Protein AF-A0A8T4CE60-F1 (afdb_monomer)

Radius of gyration: 15.68 Å; Cα contacts (8 Å, |Δi|>4): 64; chains: 1; bounding box: 48×28×32 Å

Sequence (61 aa):
MTGRGAPAGRPAGGRPKVLLVSPEIHPLAKTGGLADVAGSLPLALRELGCDVRVAMPRYRH

pLDDT: mean 86.63, std 17.91, range [44.69, 98.19]

Mean predicted aligned error: 8.54 Å

Structure (mmCIF, N/CA/C/O backbone):
data_AF-A0A8T4CE60-F1
#
_entry.id   AF-A0A8T4CE60-F1
#
loop_
_atom_site.group_PDB
_atom_site.id
_atom_site.type_symbol
_atom_site.label_atom_id
_atom_site.label_alt_id
_atom_site.label_comp_id
_atom_site.label_asym_id
_atom_site.label_entity_id
_atom_site.label_seq_id
_atom_site.pdbx_PDB_ins_code
_atom_site.Cartn_x
_atom_site.Cartn_y
_atom_site.Cartn_z
_atom_site.occupancy
_atom_site.B_iso_or_equiv
_atom_site.auth_seq_id
_atom_site.auth_comp_id
_atom_site.auth_asym_id
_atom_site.auth_atom_id
_atom_site.pdbx_PDB_model_num
ATOM 1 N N . MET A 1 1 ? -38.152 12.450 -11.387 1.00 50.31 1 MET A N 1
ATOM 2 C CA . MET A 1 1 ? -36.930 11.618 -11.370 1.00 50.31 1 MET A CA 1
ATOM 3 C C . MET A 1 1 ? -35.722 12.482 -11.717 1.00 50.31 1 MET A C 1
ATOM 5 O O . MET A 1 1 ? -35.329 12.517 -12.866 1.00 50.31 1 MET A O 1
ATOM 9 N N . THR A 1 2 ? -35.150 13.198 -10.751 1.00 45.41 2 THR A N 1
ATOM 10 C CA . THR A 1 2 ? -33.784 13.755 -10.831 1.00 45.41 2 THR A CA 1
ATOM 11 C C . THR A 1 2 ? -33.301 13.930 -9.393 1.00 45.41 2 THR A C 1
ATOM 13 O O . THR A 1 2 ? -33.434 14.986 -8.779 1.00 45.41 2 THR A O 1
ATOM 16 N N . GLY A 1 3 ? -32.839 12.831 -8.794 1.00 44.69 3 GLY A N 1
ATOM 17 C CA . GLY A 1 3 ? -32.231 12.873 -7.470 1.00 44.69 3 GLY A CA 1
ATOM 18 C C . GLY A 1 3 ? -30.938 13.674 -7.551 1.00 44.69 3 GLY A C 1
ATOM 19 O O . GLY A 1 3 ? -29.993 13.249 -8.211 1.00 44.69 3 GLY A O 1
ATOM 20 N N . ARG A 1 4 ? -30.900 14.844 -6.906 1.00 54.91 4 ARG A N 1
ATOM 21 C CA . ARG A 1 4 ? -29.649 15.561 -6.643 1.00 54.91 4 ARG A CA 1
ATOM 22 C C . ARG A 1 4 ? -28.730 14.601 -5.891 1.00 54.91 4 ARG A C 1
ATOM 24 O O . ARG A 1 4 ? -29.087 14.149 -4.805 1.00 54.91 4 ARG A O 1
ATOM 31 N N . GLY A 1 5 ? -27.568 14.290 -6.461 1.00 50.94 5 GLY A N 1
ATOM 32 C CA . GLY A 1 5 ? -26.483 13.658 -5.722 1.00 50.94 5 GLY A CA 1
ATOM 33 C C . GLY A 1 5 ? -26.081 14.601 -4.598 1.00 50.94 5 GLY A C 1
ATOM 34 O O . GLY A 1 5 ? -25.430 15.614 -4.844 1.00 50.94 5 GLY A O 1
ATOM 35 N N . ALA A 1 6 ? -26.544 14.319 -3.382 1.00 54.34 6 ALA A N 1
ATOM 36 C CA . ALA A 1 6 ? -26.081 15.021 -2.201 1.00 54.34 6 ALA A CA 1
ATOM 37 C C . ALA A 1 6 ? -24.544 14.915 -2.160 1.00 54.34 6 ALA A C 1
ATOM 39 O O . ALA A 1 6 ? -24.030 13.802 -2.320 1.00 54.34 6 ALA A O 1
ATOM 40 N N . PRO A 1 7 ? -23.789 16.011 -1.952 1.00 53.62 7 PRO A N 1
ATOM 41 C CA . PRO A 1 7 ? -22.394 15.870 -1.567 1.00 53.62 7 PRO A CA 1
ATOM 42 C C . PRO A 1 7 ? -22.409 15.068 -0.268 1.00 53.62 7 PRO A C 1
ATOM 44 O O 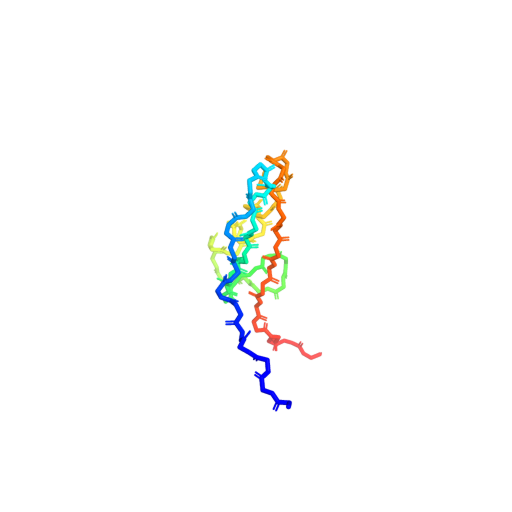. PRO A 1 7 ? -23.072 15.470 0.688 1.00 53.62 7 PRO A O 1
ATOM 47 N N . ALA A 1 8 ? -21.797 13.882 -0.285 1.00 62.28 8 ALA A N 1
ATOM 48 C CA . ALA A 1 8 ? -21.834 12.940 0.824 1.00 62.28 8 ALA A CA 1
ATOM 49 C C . ALA A 1 8 ? -21.322 13.646 2.085 1.00 62.28 8 ALA A C 1
ATOM 51 O O . ALA A 1 8 ? -20.119 13.840 2.262 1.00 62.28 8 ALA A O 1
ATOM 52 N N . GLY A 1 9 ? -22.268 14.093 2.915 1.00 50.59 9 GLY A N 1
ATOM 53 C CA . GLY A 1 9 ? -21.996 14.791 4.156 1.00 50.59 9 GLY A CA 1
ATOM 54 C C . GLY A 1 9 ? -21.049 13.945 4.987 1.00 50.59 9 GLY A C 1
ATOM 55 O O . GLY A 1 9 ? -21.241 12.736 5.118 1.00 50.59 9 GLY A O 1
ATOM 56 N N . ARG A 1 10 ? -19.996 14.568 5.511 1.00 57.22 10 ARG A N 1
ATOM 57 C CA . ARG A 1 10 ? -19.076 13.906 6.433 1.00 57.22 10 ARG A CA 1
ATOM 58 C C . ARG A 1 10 ? -19.898 13.383 7.618 1.00 57.22 10 ARG A C 1
ATOM 60 O O . ARG A 1 10 ? -20.462 14.211 8.334 1.00 57.22 10 ARG A O 1
ATOM 67 N N . PRO A 1 11 ? -20.009 12.062 7.843 1.00 52.69 11 PRO A N 1
ATOM 68 C CA . PRO A 1 11 ? -20.751 11.581 8.991 1.00 52.69 11 PRO A CA 1
ATOM 69 C C . PRO A 1 11 ? -19.964 11.907 10.261 1.00 52.69 11 PRO A C 1
ATOM 71 O O . PRO A 1 11 ? -18.745 11.723 10.328 1.00 52.69 11 PRO A O 1
ATOM 74 N N . ALA A 1 12 ? -20.681 12.409 11.261 1.00 58.34 12 ALA A N 1
ATOM 75 C CA . ALA A 1 12 ? -20.195 12.524 12.624 1.00 58.34 12 ALA A CA 1
ATOM 76 C C . ALA A 1 12 ? -19.666 11.156 13.104 1.00 58.34 12 ALA A C 1
ATOM 78 O O . ALA A 1 12 ? -20.342 10.142 12.947 1.00 58.34 12 ALA A O 1
ATOM 79 N N . GLY A 1 13 ? -18.443 11.120 13.644 1.00 63.50 13 GLY A N 1
ATOM 80 C CA . GLY A 1 13 ? -17.897 9.964 14.373 1.00 63.50 13 GLY A CA 1
ATOM 81 C C . GLY A 1 13 ? -17.598 8.682 13.576 1.00 63.50 13 GLY A C 1
ATOM 82 O O . GLY A 1 13 ? -17.489 7.623 14.183 1.00 63.50 13 GLY A O 1
ATOM 83 N N . GLY A 1 14 ? -17.480 8.730 12.244 1.00 73.50 14 GLY A N 1
ATOM 84 C CA . GLY A 1 14 ? -17.225 7.538 11.421 1.00 73.50 14 GLY A CA 1
ATOM 85 C C . GLY A 1 14 ? -15.741 7.223 11.189 1.00 73.50 14 GLY A C 1
ATOM 86 O O . GLY A 1 14 ? -14.922 8.132 11.052 1.00 73.50 14 GLY A O 1
ATOM 87 N N . ARG A 1 15 ? -15.406 5.929 11.062 1.00 84.00 15 ARG A N 1
ATOM 88 C CA . ARG A 1 15 ? -14.070 5.471 10.638 1.00 84.00 15 ARG A CA 1
ATOM 89 C C . ARG A 1 15 ? -13.642 6.118 9.306 1.00 84.00 15 ARG A C 1
ATOM 91 O O . ARG A 1 15 ? -14.454 6.125 8.371 1.00 84.00 15 ARG A O 1
ATOM 98 N N . PRO A 1 16 ? -12.402 6.632 9.173 1.00 94.00 16 PRO A N 1
ATOM 99 C CA . PRO A 1 16 ? -11.916 7.192 7.914 1.00 94.00 16 PRO A CA 1
ATOM 100 C C . PRO A 1 16 ? -11.998 6.174 6.774 1.00 94.00 16 PRO A C 1
ATOM 102 O O . PRO A 1 16 ? -11.683 4.999 6.962 1.00 94.00 16 PRO A O 1
ATOM 105 N N . LYS A 1 17 ? -12.417 6.629 5.589 1.00 95.81 17 LYS A N 1
ATOM 106 C CA . LYS A 1 17 ? -12.459 5.815 4.367 1.00 95.81 17 LYS A CA 1
ATOM 107 C C . LYS A 1 17 ? -11.303 6.212 3.459 1.00 95.81 17 LYS A C 1
ATOM 109 O O . LYS A 1 17 ? -11.199 7.381 3.095 1.00 95.81 17 LYS A O 1
ATOM 114 N N . VAL A 1 18 ? -10.466 5.248 3.089 1.00 96.75 18 VAL A N 1
ATOM 115 C CA . VAL A 1 18 ? -9.247 5.468 2.302 1.00 96.75 18 VAL A CA 1
ATOM 116 C C . VAL A 1 18 ? -9.257 4.556 1.080 1.00 96.75 18 VAL A C 1
ATOM 118 O O . VAL A 1 18 ? -9.408 3.342 1.202 1.00 96.75 18 VAL A O 1
ATOM 121 N N . LEU A 1 19 ? -9.070 5.136 -0.105 1.00 97.94 19 LEU A N 1
ATOM 122 C CA . LEU A 1 19 ? -8.768 4.393 -1.325 1.00 97.94 19 LEU A CA 1
ATOM 123 C C . LEU A 1 19 ? -7.313 4.667 -1.704 1.00 97.94 19 LEU A C 1
ATOM 125 O O . LEU A 1 19 ? -6.991 5.769 -2.143 1.00 97.94 19 LEU A O 1
ATOM 129 N N . LEU A 1 20 ? -6.449 3.669 -1.533 1.00 98.00 20 LEU A N 1
ATOM 130 C CA . LEU A 1 20 ? -5.068 3.730 -1.995 1.00 98.00 20 LEU A CA 1
ATOM 131 C C . LEU A 1 20 ? -5.007 3.285 -3.460 1.00 98.00 20 LEU A C 1
ATOM 133 O O . LEU A 1 20 ? -5.444 2.182 -3.793 1.00 98.00 20 LEU A O 1
ATOM 137 N N . VAL A 1 21 ? -4.452 4.129 -4.326 1.00 98.12 21 VAL A N 1
ATOM 138 C CA . VAL A 1 21 ? -4.250 3.817 -5.746 1.00 98.12 21 VAL A CA 1
ATOM 139 C C . VAL A 1 21 ? -2.755 3.824 -6.027 1.00 98.12 21 VAL A C 1
ATOM 141 O O . VAL A 1 21 ? -2.087 4.816 -5.747 1.00 98.12 21 VAL A O 1
ATOM 144 N N . SER A 1 22 ? -2.233 2.721 -6.558 1.00 98.00 22 SER A N 1
ATOM 145 C CA . SER A 1 22 ? -0.810 2.582 -6.880 1.00 98.00 22 SER A CA 1
ATOM 146 C C . SER A 1 22 ? -0.620 1.754 -8.155 1.00 98.00 22 SER A C 1
ATOM 148 O O . SER A 1 22 ? -1.353 0.781 -8.356 1.00 98.00 22 SER A O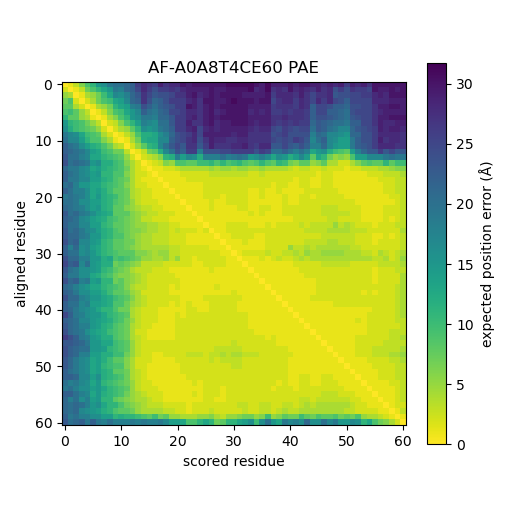 1
ATOM 150 N N . PRO A 1 23 ? 0.361 2.092 -9.014 1.00 97.69 23 PRO A N 1
ATOM 151 C CA . PRO A 1 23 ? 0.781 1.224 -10.112 1.00 97.69 23 PRO A CA 1
ATOM 152 C C . PRO A 1 23 ? 1.584 0.002 -9.630 1.00 97.69 23 PRO A C 1
ATOM 154 O O . PRO A 1 23 ? 1.754 -0.952 -10.379 1.00 97.69 23 PRO A O 1
ATOM 157 N N . GLU A 1 24 ? 2.074 -0.002 -8.389 1.00 98.12 24 GLU A N 1
ATOM 158 C CA . GLU A 1 24 ? 2.890 -1.084 -7.829 1.00 98.12 24 GLU A CA 1
ATOM 159 C C . GLU A 1 24 ? 2.348 -1.529 -6.474 1.00 98.12 24 GLU A C 1
ATOM 161 O O . GLU A 1 24 ? 2.164 -0.701 -5.582 1.00 98.12 24 GLU A O 1
ATOM 166 N N . ILE A 1 25 ? 2.106 -2.831 -6.317 1.00 97.81 25 ILE A N 1
ATOM 167 C CA . ILE A 1 25 ? 1.586 -3.456 -5.097 1.00 97.81 25 ILE A CA 1
ATOM 168 C C . ILE A 1 25 ? 2.171 -4.860 -4.970 1.00 97.81 25 ILE A C 1
ATOM 170 O O . ILE A 1 25 ? 1.971 -5.701 -5.848 1.00 97.81 25 ILE A O 1
ATOM 174 N N . HIS A 1 26 ? 2.852 -5.150 -3.864 1.00 96.19 26 HIS A N 1
ATOM 175 C CA . HIS A 1 26 ? 3.332 -6.501 -3.581 1.00 96.19 26 HIS A CA 1
ATOM 176 C C . HIS A 1 26 ? 2.167 -7.419 -3.145 1.00 96.19 26 HIS A C 1
ATOM 178 O O . HIS A 1 26 ? 1.340 -6.987 -2.342 1.00 96.19 26 HIS A O 1
ATOM 184 N N . PRO A 1 27 ? 2.070 -8.678 -3.625 1.00 94.06 27 PRO A N 1
ATOM 185 C CA . PRO A 1 27 ? 2.987 -9.386 -4.529 1.00 94.06 27 PRO A CA 1
ATOM 186 C C . PRO A 1 27 ? 2.622 -9.308 -6.027 1.00 94.06 27 PRO A C 1
ATOM 188 O O . PRO A 1 27 ? 3.211 -10.023 -6.832 1.00 94.06 27 PRO A O 1
ATOM 191 N N . LEU A 1 28 ? 1.653 -8.479 -6.425 1.00 95.69 28 LEU A N 1
ATOM 192 C CA . LEU A 1 28 ? 1.077 -8.486 -7.778 1.00 95.69 28 LEU A CA 1
ATOM 193 C C . LEU A 1 28 ? 1.940 -7.776 -8.837 1.00 95.69 28 LEU A C 1
ATOM 195 O O . LEU A 1 28 ? 2.079 -8.282 -9.951 1.00 95.69 28 LEU A O 1
ATOM 199 N N . ALA A 1 29 ? 2.512 -6.616 -8.510 1.00 96.62 29 ALA A N 1
ATOM 200 C CA . ALA A 1 29 ? 3.379 -5.830 -9.388 1.00 96.62 29 ALA A CA 1
ATOM 201 C C . ALA A 1 29 ? 4.431 -5.085 -8.557 1.00 96.62 29 ALA A C 1
ATOM 203 O O . ALA A 1 29 ? 4.079 -4.266 -7.710 1.00 96.62 29 ALA A O 1
ATOM 204 N N . LYS A 1 30 ? 5.719 -5.371 -8.783 1.00 96.31 30 LYS A N 1
ATOM 205 C CA . LYS A 1 30 ? 6.826 -4.770 -8.031 1.00 96.31 30 LYS A CA 1
ATOM 206 C C . LYS A 1 30 ? 8.010 -4.455 -8.935 1.00 96.31 30 LYS A C 1
ATOM 208 O O . LYS A 1 30 ? 8.557 -5.357 -9.562 1.00 96.31 30 LYS A O 1
ATOM 213 N N . THR A 1 31 ? 8.423 -3.194 -8.934 1.00 95.94 31 THR A N 1
ATOM 214 C CA . THR A 1 31 ? 9.675 -2.718 -9.536 1.00 95.94 31 THR A CA 1
ATOM 215 C C . THR A 1 31 ? 10.617 -2.149 -8.474 1.00 95.94 31 THR A C 1
ATOM 217 O O . THR A 1 31 ? 11.827 -2.339 -8.569 1.00 95.94 31 THR A O 1
ATOM 220 N N . GLY A 1 32 ? 10.071 -1.540 -7.413 1.00 95.06 32 GLY A N 1
ATOM 221 C CA . GLY A 1 32 ? 10.849 -0.977 -6.310 1.00 95.06 32 GLY A CA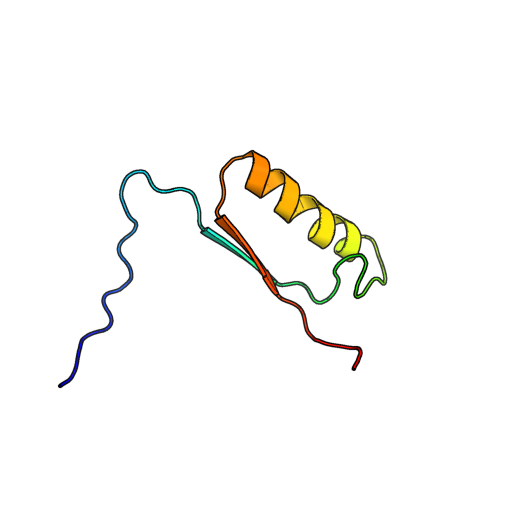 1
ATOM 222 C C . GLY A 1 32 ? 10.087 -0.895 -4.984 1.00 95.06 32 GLY A C 1
ATOM 223 O O . GLY A 1 32 ? 9.133 -1.636 -4.742 1.00 95.06 32 GLY A O 1
ATOM 224 N N . GLY A 1 33 ? 10.529 0.014 -4.107 1.00 98.06 33 GLY A N 1
ATOM 225 C CA . GLY A 1 33 ? 10.007 0.148 -2.739 1.00 98.06 33 GLY A CA 1
ATOM 226 C C . GLY A 1 33 ? 8.560 0.648 -2.644 1.00 98.06 33 GLY A C 1
ATOM 227 O O . GLY A 1 33 ? 7.916 0.455 -1.614 1.00 98.06 33 GLY A O 1
ATOM 228 N N . LEU A 1 34 ? 8.007 1.229 -3.717 1.00 97.94 34 LEU A N 1
ATOM 229 C CA . LEU A 1 34 ? 6.599 1.637 -3.758 1.00 97.94 34 LEU A CA 1
ATOM 230 C C . LEU A 1 34 ? 5.662 0.444 -3.523 1.00 97.94 34 LEU A C 1
ATOM 232 O O . LEU A 1 34 ? 4.699 0.572 -2.774 1.00 97.94 34 LEU A O 1
ATOM 236 N N . ALA A 1 35 ? 5.973 -0.722 -4.100 1.00 97.69 35 ALA A N 1
ATOM 237 C CA . ALA A 1 35 ? 5.169 -1.933 -3.941 1.00 97.69 35 ALA A CA 1
ATOM 238 C C . ALA A 1 35 ? 5.091 -2.411 -2.483 1.00 97.69 35 ALA A C 1
ATOM 240 O O . ALA A 1 35 ? 4.058 -2.935 -2.064 1.00 97.69 35 ALA A O 1
ATOM 241 N N . ASP A 1 36 ? 6.174 -2.227 -1.722 1.00 97.81 36 ASP A N 1
ATOM 242 C CA . ASP A 1 36 ? 6.253 -2.619 -0.313 1.00 97.81 36 ASP A CA 1
A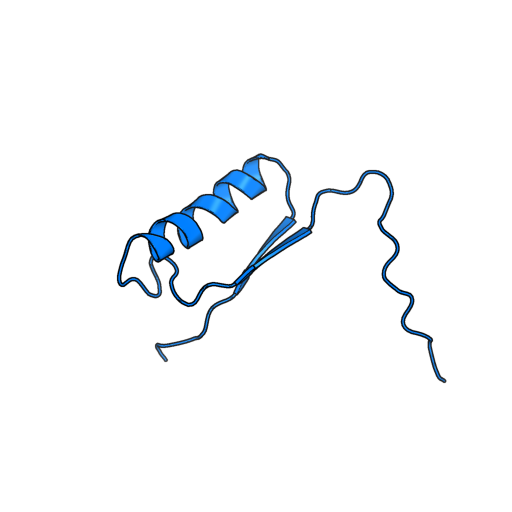TOM 243 C C . ASP A 1 36 ? 5.419 -1.687 0.560 1.00 97.81 36 ASP A C 1
ATOM 245 O O . ASP A 1 36 ? 4.660 -2.141 1.418 1.00 97.81 36 ASP A O 1
ATOM 249 N N . VAL A 1 37 ? 5.491 -0.379 0.300 1.00 97.62 37 VAL A N 1
ATOM 250 C CA . VAL A 1 37 ? 4.665 0.616 0.996 1.00 97.62 37 VAL A CA 1
ATOM 251 C C . VAL A 1 37 ? 3.191 0.430 0.642 1.00 97.62 37 VAL A C 1
ATOM 253 O O . VAL A 1 37 ? 2.349 0.369 1.534 1.00 97.62 37 VAL A O 1
ATOM 256 N N . ALA A 1 38 ? 2.865 0.276 -0.642 1.00 97.75 38 ALA A N 1
ATOM 257 C CA . ALA A 1 38 ? 1.491 0.080 -1.093 1.00 97.75 38 ALA A CA 1
ATOM 258 C C . ALA A 1 38 ? 0.888 -1.258 -0.632 1.00 97.75 38 ALA A C 1
ATOM 260 O O . ALA A 1 38 ? -0.332 -1.364 -0.524 1.00 97.75 38 ALA A O 1
ATOM 261 N N . GLY A 1 39 ? 1.722 -2.260 -0.335 1.00 96.56 39 GLY A N 1
ATOM 262 C CA . GLY A 1 39 ? 1.301 -3.520 0.279 1.00 96.56 39 GLY A CA 1
ATOM 263 C C . GLY A 1 39 ? 1.130 -3.442 1.803 1.00 96.56 39 GLY A C 1
ATOM 264 O O . GLY A 1 39 ? 0.183 -4.015 2.337 1.00 96.56 39 GLY A O 1
ATOM 265 N N . SER A 1 40 ? 2.008 -2.722 2.510 1.00 97.81 40 SER A N 1
ATOM 266 C CA . SER A 1 40 ? 2.037 -2.687 3.986 1.00 97.81 40 SER A CA 1
ATOM 267 C C . SER A 1 40 ? 1.168 -1.591 4.610 1.00 97.81 40 SER A C 1
ATOM 269 O O . SER A 1 40 ? 0.477 -1.842 5.599 1.00 97.81 40 SER A O 1
ATOM 271 N N . LEU A 1 41 ? 1.134 -0.389 4.029 1.00 98.00 41 LEU A N 1
ATOM 272 C CA . LEU A 1 41 ? 0.387 0.750 4.571 1.00 98.00 41 LEU A CA 1
ATOM 273 C C . LEU A 1 41 ? -1.124 0.478 4.717 1.00 98.00 41 LEU A C 1
ATOM 275 O O . LEU A 1 41 ? -1.683 0.838 5.756 1.00 98.00 41 LEU A O 1
ATOM 279 N N . PRO A 1 42 ? -1.818 -0.169 3.755 1.00 97.44 42 PRO A N 1
ATOM 280 C CA . PRO A 1 42 ? -3.231 -0.495 3.926 1.00 97.44 42 PRO A CA 1
ATOM 281 C C . PRO A 1 42 ? -3.515 -1.383 5.138 1.00 97.44 42 PRO A C 1
ATOM 283 O O . PRO A 1 42 ? -4.582 -1.256 5.733 1.00 97.44 42 PRO A O 1
ATOM 286 N N . LEU A 1 43 ? -2.581 -2.268 5.505 1.00 97.31 43 LEU A N 1
ATOM 287 C CA . LEU A 1 43 ? -2.715 -3.140 6.672 1.00 97.31 43 LEU A CA 1
ATOM 288 C C . LEU A 1 43 ? -2.619 -2.318 7.960 1.00 97.31 43 LEU A C 1
ATOM 290 O O . LEU A 1 43 ? -3.545 -2.352 8.767 1.00 97.31 43 LEU A O 1
ATOM 294 N N . ALA A 1 44 ? -1.585 -1.481 8.080 1.00 97.94 44 ALA A N 1
ATOM 295 C CA . ALA A 1 44 ? -1.403 -0.593 9.229 1.00 97.94 44 ALA A CA 1
ATOM 296 C C . ALA A 1 44 ? -2.589 0.375 9.418 1.00 97.94 44 ALA A C 1
ATOM 298 O O . ALA A 1 44 ? -3.075 0.590 10.525 1.00 97.94 44 ALA A O 1
ATOM 299 N N . LEU A 1 45 ? -3.128 0.934 8.329 1.00 97.00 45 LEU A N 1
ATOM 300 C CA . LEU A 1 45 ? -4.309 1.801 8.399 1.00 97.00 45 LEU A CA 1
ATOM 301 C C . LEU A 1 45 ? -5.569 1.047 8.858 1.00 97.00 45 LEU A C 1
ATOM 303 O O . LEU A 1 45 ? -6.402 1.621 9.563 1.00 97.00 45 LEU A O 1
ATOM 307 N N . ARG A 1 46 ? -5.722 -0.232 8.489 1.00 96.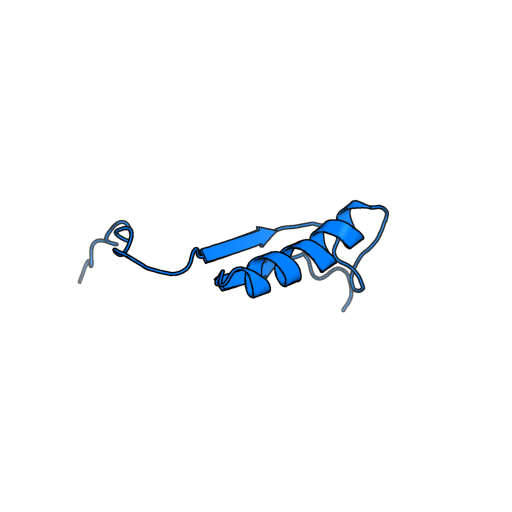38 46 ARG A N 1
ATOM 308 C CA . ARG A 1 46 ? -6.831 -1.072 8.972 1.00 96.38 46 ARG A CA 1
ATOM 309 C C . ARG A 1 46 ? -6.706 -1.377 10.462 1.00 96.38 46 ARG A C 1
ATOM 311 O O . ARG A 1 46 ? -7.726 -1.368 11.143 1.00 96.38 46 ARG A O 1
ATOM 318 N N . GLU A 1 47 ? -5.492 -1.581 10.969 1.00 97.25 47 GLU A N 1
ATOM 319 C CA . GLU A 1 47 ? -5.227 -1.742 12.409 1.00 97.25 47 GLU A CA 1
ATOM 320 C C . GLU A 1 47 ? -5.603 -0.483 13.205 1.00 97.25 47 GLU A C 1
ATOM 322 O O . GLU A 1 47 ? -6.142 -0.581 14.303 1.00 97.25 47 GLU A O 1
ATOM 327 N N . LEU A 1 48 ? -5.435 0.701 12.609 1.00 96.56 48 LEU A N 1
ATOM 328 C CA . LEU A 1 48 ? -5.891 1.982 13.164 1.00 96.56 48 LEU A CA 1
ATOM 329 C C . LEU A 1 48 ? -7.403 2.235 12.985 1.00 96.56 48 LEU A C 1
ATOM 331 O O . LEU A 1 48 ? -7.892 3.333 13.250 1.00 96.56 48 LEU A O 1
ATOM 335 N N . GLY A 1 49 ? -8.160 1.239 12.518 1.00 95.50 49 GLY A N 1
ATOM 336 C CA . GLY A 1 49 ? -9.615 1.298 12.396 1.00 95.50 49 GLY A CA 1
ATOM 337 C C . GLY A 1 49 ? -10.133 1.947 11.112 1.00 95.50 49 GLY A C 1
ATOM 338 O O . GLY A 1 49 ? -11.332 2.209 11.020 1.00 95.50 49 GLY A O 1
ATOM 339 N N . CYS A 1 50 ? -9.285 2.199 10.110 1.00 96.75 50 CYS A N 1
ATOM 340 C CA . CYS A 1 50 ? -9.720 2.779 8.838 1.00 96.75 50 CYS A CA 1
ATOM 341 C C . CYS A 1 50 ? -10.396 1.739 7.922 1.00 96.75 50 CYS A C 1
ATOM 343 O O . CYS A 1 50 ? -10.029 0.564 7.879 1.00 96.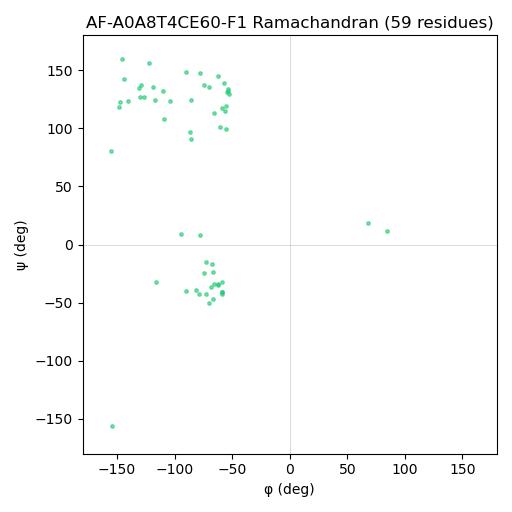75 50 CYS A O 1
ATOM 345 N N . ASP A 1 51 ? -11.362 2.191 7.122 1.00 96.56 51 ASP A N 1
ATOM 346 C CA . ASP A 1 51 ? -11.944 1.429 6.012 1.00 96.56 51 ASP A CA 1
ATOM 347 C C . ASP A 1 51 ? -11.088 1.642 4.761 1.00 96.56 51 ASP A C 1
ATOM 349 O O . ASP A 1 51 ? -11.206 2.665 4.081 1.00 96.56 51 ASP A O 1
ATOM 353 N N . VAL A 1 52 ? -10.177 0.705 4.502 1.00 97.56 52 VAL A N 1
ATOM 354 C CA . VAL A 1 52 ? -9.164 0.851 3.454 1.00 97.56 52 VAL A CA 1
ATOM 355 C C . VAL A 1 52 ? -9.440 -0.090 2.294 1.00 97.56 52 VAL A C 1
ATOM 357 O O . VAL A 1 52 ? -9.631 -1.296 2.472 1.00 97.56 52 VAL A O 1
ATOM 360 N N . ARG A 1 53 ? -9.394 0.466 1.086 1.00 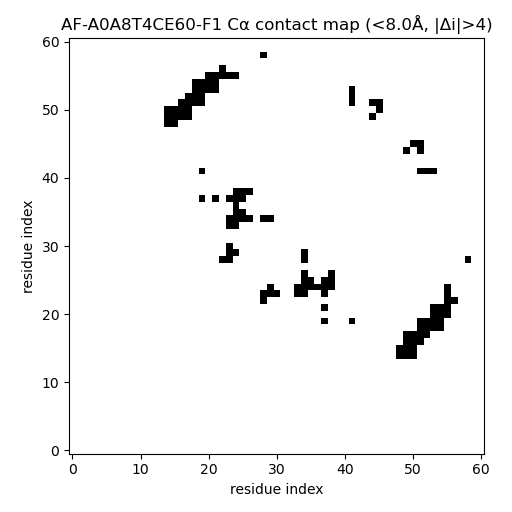97.50 53 ARG A N 1
ATOM 361 C CA . ARG A 1 53 ? -9.425 -0.263 -0.181 1.00 97.50 53 ARG A CA 1
ATOM 362 C C . ARG A 1 53 ? -8.189 0.070 -0.996 1.00 97.50 53 ARG A C 1
ATOM 364 O O . ARG A 1 53 ? -7.593 1.131 -0.827 1.00 97.50 53 ARG A O 1
ATOM 371 N N . VAL A 1 54 ? -7.840 -0.836 -1.896 1.00 97.44 54 VAL A N 1
ATOM 372 C CA . VAL A 1 54 ? -6.651 -0.731 -2.733 1.00 97.44 54 VAL A CA 1
ATOM 373 C C . VAL A 1 54 ? -7.044 -0.981 -4.185 1.00 97.44 54 VAL A C 1
ATOM 375 O O . VAL A 1 54 ? -7.799 -1.914 -4.459 1.00 97.44 54 VAL A O 1
ATOM 378 N N . ALA A 1 55 ? -6.561 -0.145 -5.102 1.00 98.19 55 ALA A N 1
ATOM 379 C CA . ALA A 1 55 ? -6.783 -0.285 -6.537 1.00 98.19 55 ALA A CA 1
ATOM 380 C C . ALA A 1 55 ? -5.458 -0.209 -7.305 1.00 98.19 55 ALA A C 1
ATOM 382 O O . ALA A 1 55 ? -4.617 0.649 -7.037 1.00 98.19 55 ALA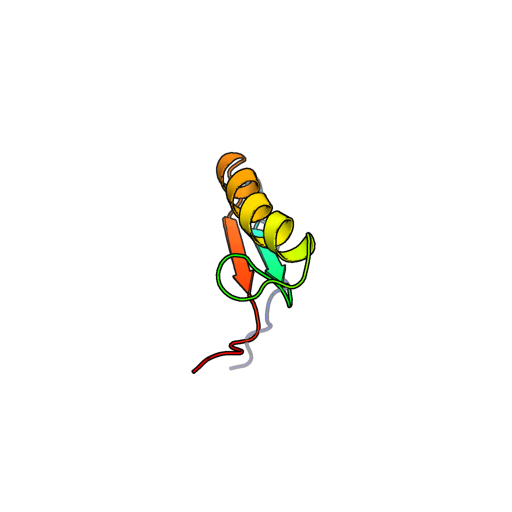 A O 1
ATOM 383 N N . MET A 1 56 ? -5.308 -1.094 -8.289 1.00 97.88 56 MET A N 1
ATOM 384 C CA . MET A 1 56 ? -4.187 -1.116 -9.228 1.00 97.88 56 MET A CA 1
ATOM 385 C C . MET A 1 56 ? -4.655 -1.580 -10.611 1.00 97.88 56 MET A C 1
ATOM 387 O O . MET A 1 56 ? -5.689 -2.251 -10.709 1.00 97.88 56 MET A O 1
ATOM 391 N N . PRO A 1 57 ? -3.898 -1.285 -11.680 1.00 97.69 57 PRO A N 1
ATOM 392 C CA . PRO A 1 57 ? -4.114 -1.910 -12.979 1.00 97.69 57 PRO A CA 1
ATOM 393 C C . PRO A 1 57 ? -3.909 -3.431 -12.919 1.00 97.69 57 PRO A C 1
ATOM 395 O O . PRO A 1 57 ? -3.025 -3.931 -12.224 1.00 97.69 57 PRO A O 1
ATOM 398 N N . ARG A 1 58 ? -4.690 -4.185 -13.698 1.00 96.50 58 ARG A N 1
ATOM 399 C CA . ARG A 1 58 ? -4.474 -5.626 -13.889 1.00 96.50 58 ARG A CA 1
ATOM 400 C C . ARG A 1 58 ? -3.455 -5.847 -15.009 1.00 96.50 58 ARG A C 1
ATOM 402 O O . ARG A 1 58 ? -3.828 -5.951 -16.169 1.00 96.50 58 ARG A O 1
ATOM 409 N N . TYR A 1 59 ? -2.172 -5.922 -14.663 1.00 95.50 59 TYR A N 1
ATOM 410 C CA . TYR A 1 59 ? -1.101 -6.124 -15.652 1.00 95.50 59 TYR A CA 1
ATOM 411 C C . TYR A 1 59 ? -1.008 -7.553 -16.202 1.00 95.50 59 TYR A C 1
ATOM 413 O O . TYR A 1 59 ? -0.475 -7.757 -17.289 1.00 95.50 59 TYR A O 1
ATOM 421 N N . ARG A 1 60 ? -1.481 -8.548 -15.445 1.00 86.12 60 ARG A N 1
ATOM 422 C CA . ARG A 1 60 ? -1.423 -9.969 -15.812 1.00 86.12 60 ARG A CA 1
ATOM 423 C C . ARG A 1 60 ? -2.834 -10.549 -15.912 1.00 86.12 60 ARG A C 1
ATOM 425 O O . ARG A 1 60 ? -3.682 -10.267 -15.058 1.00 86.12 60 ARG A O 1
ATOM 432 N N . HIS A 1 61 ? -3.073 -11.320 -16.971 1.00 73.81 61 HIS A N 1
ATOM 433 C CA . HIS A 1 61 ? -4.342 -11.993 -17.239 1.00 73.81 61 HIS A CA 1
ATOM 434 C C . HIS A 1 61 ? -4.353 -13.408 -16.689 1.00 73.81 61 HIS A C 1
ATOM 436 O O . HIS A 1 61 ? -3.344 -14.119 -16.874 1.00 73.81 61 HIS A O 1
#

Secondary structure (DSSP, 8-state):
-----------TTPPPEEEEE-S-BTTTB-SSTHHHHHHHHHHHHHHTT-EEEEE------

Solvent-accessible surface area (backbone atoms only — not comparable to full-atom values): 3996 Å² total; per-residue (Å²): 144,79,82,77,80,68,78,80,69,82,66,84,94,60,67,55,76,43,79,48,75,42,91,30,30,52,93,82,35,72,91,58,72,61,6,55,49,58,44,47,50,56,54,57,43,40,75,74,55,31,49,64,47,79,48,63,78,82,89,73,134

Nearest PDB structures (foldseek):
  6gnf-assembly3_C  TM=9.650E-01  e=2.871E-02  Cyanobacterium sp. CLg1
  6gnf-asse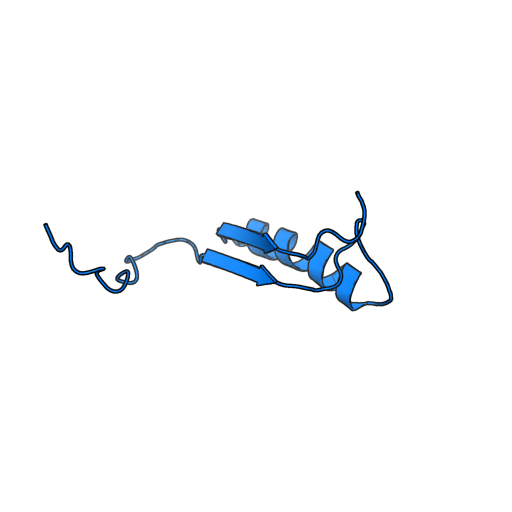mbly2_B  TM=9.263E-01  e=3.073E-02  Cyanobacterium sp. CLg1
  6gne-assembly1_A  TM=8.346E-01  e=4.320E-02  Arabidopsis thaliana
  6kmu-assembly1_A  TM=6.098E-01  e=3.375E+00  Mus musculus
  5th9-assembly3_C  TM=3.713E-01  e=4.745E+00  Homo sapiens

Foldseek 3Di:
DDDDPDPPPDDPPDAAEEEAEDQAAPPQHDDDCVNVCLDVVQVVSVVVVHRYHYDHDNPDD